Protein AF-A0A7R8WTA9-F1 (afdb_monomer_lite)

Radius of gyration: 23.51 Å; chains: 1; bounding box: 50×40×57 Å

Secondary structure (DSSP, 8-state):
-HHHHHHHSPPB-TTSTTSB-S----EEEEEE-TTS-EEEEEEEE-HHHHHHHHTT-EEE-SS-TTEEEEPPPBTTB--PPPEEEEE-TTS-EEEEE-SSEEGGGGEEEE-----SS---SS-PPTTPPPPPPTT--STT----HHHHHHHHTTS-GGGHHHHT--HHHHHHHHH--

pLDDT: mean 89.28, std 5.66, range [53.84, 96.06]

Foldseek 3Di:
DQLVVQLVAFDADPPDPVRTDTGPDKDWDFDADPVRDTDIWIKHFDPVVNVCVVLVQWAQDDPDNQWIAGDDDDPVHDDDFDWDWDQDPVRDTDIDTVGTPGCVVGMDTDDDDADPDHDDQQDQDPPADAQQAPPDPDPPRDDDVVSVVVRCVVDDPVCVVNSVSHPRVVVSVVPVD

Organism: NCBI:txid163714

InterPro domains:
  IPR007717 Nuclear pore localisation protein NPL4, C-terminal [PF05021] (1-177)
  IPR007717 Nuclear pore localisation protein NPL4, C-terminal [cd08061] (1-173)
  IPR016563 Nuclear protein localization protein 4 [PTHR12710] (1-176)

Sequence (177 aa):
MAAHFQNKYPNPCSLSSSGTFGSKIVTVCCTGDKNNQIHMEGYQVSNQCMSMVRDDILIPTKDLPELAYIRESSEKKYVPDVFYKVKDEYGNEVTKIARPLPVEYLLVDVPCSHPRDAEYTFTPPEGIRGFPVENRLLDGHLQDFHALGRYLAQFTPTDALKAFSDFHFLLYIAQMD

Structure (mmCIF, N/CA/C/O backbone):
data_AF-A0A7R8WTA9-F1
#
_entry.id   AF-A0A7R8WTA9-F1
#
loop_
_atom_site.group_PDB
_atom_site.id
_atom_site.type_symbol
_atom_site.label_atom_id
_atom_site.label_alt_id
_atom_site.label_comp_id
_atom_site.label_asym_id
_atom_site.label_entity_id
_atom_site.label_seq_id
_atom_site.pdbx_PDB_ins_code
_atom_site.Cartn_x
_atom_site.Cartn_y
_atom_site.Cartn_z
_atom_site.occupancy
_atom_site.B_iso_or_equiv
_atom_site.auth_seq_id
_atom_site.auth_comp_id
_atom_site.auth_asym_id
_atom_site.auth_atom_id
_atom_site.pdbx_PDB_model_num
ATOM 1 N N . MET A 1 1 ? -6.891 -6.450 5.564 1.00 87.81 1 MET A N 1
ATOM 2 C CA . MET A 1 1 ? -5.762 -6.680 4.630 1.00 87.81 1 MET A CA 1
ATOM 3 C C . MET A 1 1 ? -4.597 -5.726 4.891 1.00 87.81 1 MET A C 1
ATOM 5 O O . MET A 1 1 ? -3.532 -6.213 5.241 1.00 87.81 1 MET A O 1
ATOM 9 N N . ALA A 1 2 ? -4.782 -4.403 4.797 1.00 92.94 2 ALA A N 1
ATOM 10 C CA . ALA A 1 2 ? -3.708 -3.417 5.007 1.00 92.94 2 ALA A CA 1
ATOM 11 C C . ALA A 1 2 ? -2.935 -3.611 6.331 1.00 92.94 2 ALA A C 1
ATOM 13 O O . ALA A 1 2 ? -1.712 -3.729 6.327 1.00 92.94 2 ALA A O 1
ATOM 14 N N . ALA A 1 3 ? -3.652 -3.785 7.446 1.00 93.69 3 ALA A N 1
ATOM 15 C CA . ALA A 1 3 ? -3.056 -4.071 8.756 1.00 93.69 3 ALA A CA 1
ATOM 16 C C . ALA A 1 3 ? -2.173 -5.332 8.786 1.00 93.69 3 ALA A C 1
ATOM 18 O O . ALA A 1 3 ? -1.145 -5.356 9.456 1.00 93.69 3 ALA A O 1
ATOM 19 N N . HIS A 1 4 ? -2.539 -6.377 8.036 1.00 94.50 4 HIS A N 1
ATOM 20 C CA . HIS A 1 4 ? -1.750 -7.607 7.956 1.00 94.50 4 HIS A CA 1
ATOM 21 C C . HIS A 1 4 ? -0.406 -7.361 7.256 1.00 94.50 4 HIS A C 1
ATOM 23 O O . HIS A 1 4 ? 0.630 -7.812 7.737 1.00 94.50 4 HIS A O 1
ATOM 29 N N . PHE A 1 5 ? -0.400 -6.602 6.155 1.00 95.31 5 PHE A N 1
ATOM 30 C CA . PHE A 1 5 ? 0.846 -6.230 5.481 1.00 95.31 5 PHE A CA 1
ATOM 31 C C . PHE A 1 5 ? 1.719 -5.325 6.349 1.00 95.31 5 PHE A C 1
ATOM 33 O O . PHE A 1 5 ? 2.920 -5.559 6.443 1.00 95.31 5 PHE A O 1
ATOM 40 N N . GLN A 1 6 ? 1.130 -4.358 7.051 1.00 95.69 6 GLN A N 1
ATOM 41 C CA . GLN A 1 6 ? 1.884 -3.521 7.983 1.00 95.69 6 GLN A CA 1
ATOM 42 C C . GLN A 1 6 ? 2.507 -4.334 9.130 1.00 95.69 6 GLN A C 1
ATOM 44 O O . GLN A 1 6 ? 3.663 -4.108 9.475 1.00 95.69 6 GLN A O 1
ATOM 49 N N . ASN A 1 7 ? 1.794 -5.327 9.674 1.00 94.44 7 ASN A N 1
ATOM 50 C CA . ASN A 1 7 ? 2.337 -6.232 10.694 1.00 94.44 7 ASN A CA 1
ATOM 51 C C . ASN A 1 7 ? 3.466 -7.128 10.167 1.00 94.44 7 ASN A C 1
ATOM 53 O O . ASN A 1 7 ? 4.378 -7.464 10.919 1.00 94.44 7 ASN A O 1
ATOM 57 N N . LYS A 1 8 ? 3.421 -7.515 8.886 1.00 95.56 8 LYS A N 1
ATOM 58 C CA . LYS A 1 8 ? 4.476 -8.316 8.247 1.00 95.56 8 LYS A CA 1
ATOM 59 C C . LYS A 1 8 ? 5.772 -7.522 8.044 1.00 95.56 8 LYS A C 1
ATOM 61 O O . LYS A 1 8 ? 6.847 -8.114 8.054 1.00 95.56 8 LYS A O 1
ATOM 66 N N . TYR A 1 9 ? 5.672 -6.203 7.882 1.00 95.31 9 TYR A N 1
ATOM 67 C CA . TYR A 1 9 ? 6.807 -5.308 7.646 1.00 95.31 9 TYR A CA 1
ATOM 68 C C . TYR A 1 9 ? 6.883 -4.217 8.730 1.00 95.31 9 TYR A C 1
ATOM 70 O O . TYR A 1 9 ? 6.557 -3.053 8.460 1.00 95.31 9 TYR A O 1
ATOM 78 N N . PRO A 1 10 ? 7.290 -4.568 9.965 1.00 94.69 10 PRO A N 1
ATOM 79 C CA . PRO A 1 10 ? 7.426 -3.604 11.049 1.00 94.69 10 P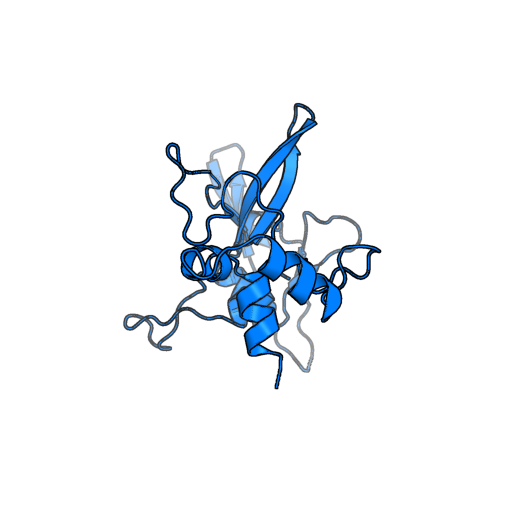RO A CA 1
ATOM 80 C C . PRO A 1 10 ? 8.602 -2.652 10.799 1.00 94.69 10 PRO A C 1
ATOM 82 O O . PRO A 1 10 ? 9.646 -3.045 10.278 1.00 94.69 10 PRO A O 1
ATOM 85 N N . ASN A 1 11 ? 8.450 -1.388 11.192 1.00 95.44 11 ASN A N 1
ATOM 86 C CA . ASN A 1 11 ? 9.511 -0.395 11.043 1.00 95.44 11 ASN A CA 1
ATOM 87 C C . ASN A 1 11 ? 10.481 -0.439 12.245 1.00 95.44 11 ASN A C 1
ATOM 89 O O . ASN A 1 11 ? 10.023 -0.317 13.386 1.00 95.44 11 ASN A O 1
ATOM 93 N N . PRO A 1 12 ? 11.805 -0.567 12.028 1.00 95.56 12 PRO A N 1
ATOM 94 C CA . PRO A 1 12 ? 12.789 -0.515 13.105 1.00 95.56 12 PRO A CA 1
ATOM 95 C C . PRO A 1 12 ? 12.827 0.881 13.739 1.00 95.56 12 PRO A C 1
ATOM 97 O O . PRO A 1 12 ? 12.826 1.900 13.047 1.00 95.56 12 PRO A O 1
ATOM 100 N N . CYS A 1 13 ? 12.846 0.932 15.070 1.00 94.38 13 CYS A N 1
ATOM 101 C CA . CYS A 1 13 ? 12.861 2.177 15.829 1.00 94.38 13 CYS A CA 1
ATOM 102 C C . CYS A 1 13 ? 13.638 1.989 17.135 1.00 94.38 13 CYS A C 1
ATOM 104 O O . CYS A 1 13 ? 13.203 1.247 18.014 1.00 94.38 13 CYS A O 1
ATOM 106 N N . SER A 1 14 ? 14.762 2.696 17.279 1.00 94.69 14 SER A N 1
ATOM 107 C CA . SER A 1 14 ? 15.620 2.642 18.473 1.00 94.69 14 SER A CA 1
ATOM 108 C C . SER A 1 14 ? 14.961 3.216 19.729 1.00 94.69 14 SER A C 1
ATOM 110 O O . SER A 1 14 ? 15.342 2.856 20.836 1.00 94.69 14 SER A O 1
ATOM 112 N N . LEU A 1 15 ? 13.971 4.096 19.563 1.00 94.69 15 LEU A N 1
ATOM 113 C CA . LEU A 1 15 ? 13.222 4.705 20.665 1.00 94.69 15 LEU A CA 1
ATOM 114 C C . LEU A 1 15 ? 12.090 3.807 21.186 1.00 94.69 15 LEU A C 1
ATOM 116 O O . LEU A 1 15 ? 11.480 4.118 22.206 1.00 94.69 15 LEU A O 1
ATOM 120 N N . SER A 1 16 ? 11.783 2.712 20.485 1.00 93.25 16 SER A N 1
ATOM 121 C CA . SER A 1 16 ? 10.765 1.756 20.910 1.00 93.25 16 SER A CA 1
ATOM 122 C C . SER A 1 16 ? 11.365 0.717 21.847 1.00 93.25 16 SER A C 1
ATOM 124 O O . SER A 1 16 ? 12.421 0.153 21.562 1.00 93.25 16 SER A O 1
ATOM 126 N N . SER A 1 17 ? 10.655 0.385 22.924 1.00 92.94 17 SER A N 1
ATOM 127 C CA . SER A 1 17 ? 11.056 -0.682 23.850 1.00 92.94 17 SER A CA 1
ATOM 128 C C . SER A 1 17 ? 11.108 -2.061 23.186 1.00 92.94 17 SER A C 1
ATOM 130 O O . SER A 1 17 ? 11.894 -2.910 23.594 1.00 92.94 17 SER A O 1
ATOM 132 N N . SER A 1 18 ? 10.304 -2.284 22.143 1.00 89.44 18 SER A N 1
ATOM 133 C CA . SER A 1 18 ? 10.295 -3.515 21.344 1.00 89.44 18 SER A CA 1
ATOM 134 C C . SER A 1 18 ? 11.274 -3.486 20.161 1.00 89.44 18 SER A C 1
ATOM 136 O O . SER A 1 18 ? 11.282 -4.417 19.357 1.00 89.44 18 SER A O 1
ATOM 138 N N . GLY A 1 19 ? 12.045 -2.406 19.984 1.00 92.81 19 GLY A N 1
ATOM 139 C CA . GLY A 1 19 ? 12.939 -2.200 18.836 1.00 92.81 19 GLY A CA 1
ATOM 140 C C . GLY A 1 19 ? 12.231 -1.927 17.500 1.00 92.81 19 GLY A C 1
ATOM 141 O O . GLY A 1 19 ? 12.882 -1.631 16.498 1.00 92.81 19 GLY A O 1
ATOM 142 N N . THR A 1 20 ? 10.898 -1.990 17.467 1.00 94.31 20 THR A N 1
ATOM 143 C CA . THR A 1 20 ? 10.074 -1.716 16.282 1.00 94.31 20 THR A CA 1
ATOM 144 C C . THR A 1 20 ? 8.870 -0.856 16.649 1.00 94.31 20 THR A C 1
ATOM 146 O O . THR A 1 20 ? 8.358 -0.930 17.766 1.00 94.31 20 THR A O 1
ATOM 149 N N . PHE A 1 21 ? 8.414 -0.006 15.732 1.00 94.12 21 PHE A N 1
ATOM 150 C CA . PHE 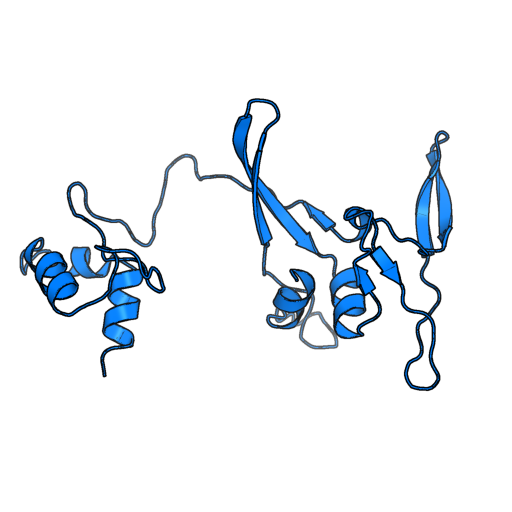A 1 21 ? 7.232 0.827 15.943 1.00 94.12 21 PHE A CA 1
ATOM 151 C C . PHE A 1 21 ? 6.506 1.109 14.629 1.00 94.12 21 PHE A C 1
ATOM 153 O O . PHE A 1 21 ? 7.076 1.724 13.725 1.00 94.12 21 PHE A O 1
ATOM 160 N N . GLY A 1 22 ? 5.241 0.686 14.557 1.00 93.06 22 GLY A N 1
ATOM 161 C CA . GLY A 1 22 ? 4.380 0.851 13.386 1.00 93.06 22 GLY A CA 1
ATOM 162 C C . GLY A 1 22 ? 4.942 0.199 12.120 1.00 93.06 22 GLY A C 1
ATOM 163 O O . GLY A 1 22 ? 5.749 -0.733 12.175 1.00 93.06 22 GLY A O 1
ATOM 164 N N . SER A 1 23 ? 4.522 0.712 10.966 1.00 95.00 23 SER A N 1
ATOM 165 C CA . SER A 1 23 ? 5.008 0.294 9.651 1.00 95.00 23 SER A CA 1
ATOM 166 C C . SER A 1 23 ? 5.062 1.480 8.690 1.00 95.00 23 SER A C 1
ATOM 168 O O . SER A 1 23 ? 4.301 2.435 8.821 1.00 95.00 23 SER A O 1
ATOM 170 N N . LYS A 1 24 ? 5.961 1.406 7.704 1.00 94.94 24 LYS A N 1
ATOM 171 C CA . LYS A 1 24 ? 6.051 2.369 6.592 1.00 94.94 24 LYS A CA 1
ATOM 172 C C . LYS A 1 24 ? 5.289 1.913 5.348 1.00 94.94 24 LYS A C 1
ATOM 174 O O . LYS A 1 24 ? 5.284 2.620 4.347 1.00 94.94 24 LYS A O 1
ATOM 179 N N . ILE A 1 25 ? 4.652 0.743 5.393 1.00 95.69 25 ILE A N 1
ATOM 180 C CA . ILE A 1 25 ? 3.819 0.270 4.290 1.00 95.69 25 ILE A CA 1
ATOM 181 C C . ILE A 1 25 ? 2.589 1.170 4.167 1.00 95.69 25 ILE A C 1
ATOM 183 O O . ILE A 1 25 ? 1.873 1.414 5.143 1.00 95.69 25 ILE A O 1
ATOM 187 N N . VAL A 1 26 ? 2.355 1.642 2.948 1.00 95.31 26 VAL A N 1
ATOM 188 C CA . VAL A 1 26 ? 1.190 2.432 2.548 1.00 95.31 26 VAL A CA 1
ATOM 189 C C . VAL A 1 26 ? 0.261 1.578 1.691 1.00 95.31 26 VAL A C 1
ATOM 191 O O . VAL A 1 26 ? 0.691 0.613 1.060 1.00 95.31 26 VAL A O 1
ATOM 194 N N . THR A 1 27 ? -1.023 1.909 1.689 1.00 95.56 27 THR A N 1
ATOM 195 C CA . THR A 1 27 ? -2.027 1.319 0.798 1.00 95.56 27 THR A CA 1
ATOM 196 C C . THR A 1 27 ? -2.585 2.431 -0.072 1.00 95.56 27 THR A C 1
ATOM 198 O O . THR A 1 27 ? -2.983 3.459 0.457 1.00 95.56 27 THR A O 1
ATOM 201 N N . VAL A 1 28 ? -2.604 2.242 -1.390 1.00 94.62 28 VAL A N 1
ATOM 202 C CA . VAL A 1 28 ? -3.177 3.217 -2.326 1.00 94.62 28 VAL A CA 1
ATOM 203 C C . VAL A 1 28 ? -4.375 2.581 -3.015 1.00 94.62 28 VAL A C 1
ATOM 205 O O . VAL A 1 28 ? -4.274 1.469 -3.536 1.00 94.62 28 VAL A O 1
ATOM 208 N N . CYS A 1 29 ? -5.499 3.286 -3.006 1.00 93.19 29 CYS A N 1
ATOM 209 C CA . CYS A 1 29 ? -6.720 2.908 -3.698 1.00 93.19 29 CYS A CA 1
ATOM 210 C C . CYS A 1 29 ? -6.875 3.793 -4.938 1.00 93.19 29 CYS A C 1
ATOM 212 O O . CYS A 1 29 ? -6.963 5.012 -4.823 1.00 93.19 29 CYS A O 1
ATOM 214 N N . CYS A 1 30 ? -6.914 3.181 -6.122 1.00 93.12 30 CYS A N 1
ATOM 215 C CA . CYS A 1 30 ? -7.223 3.881 -7.368 1.00 93.12 30 CYS A CA 1
ATOM 216 C C . CYS A 1 30 ? -8.728 3.767 -7.637 1.00 93.12 30 CYS A C 1
ATOM 218 O O . CYS A 1 30 ? -9.217 2.671 -7.920 1.00 93.12 30 CYS A O 1
ATOM 220 N N . THR A 1 31 ? -9.458 4.874 -7.519 1.00 93.50 31 THR A N 1
ATOM 221 C CA . THR A 1 31 ? -10.926 4.930 -7.619 1.00 93.50 31 THR A CA 1
ATOM 222 C C . THR A 1 31 ? -11.364 6.087 -8.530 1.00 93.50 31 THR A C 1
ATOM 224 O O . THR A 1 31 ? -10.524 6.780 -9.102 1.00 93.50 31 THR A O 1
ATOM 227 N N . GLY A 1 32 ? -12.670 6.262 -8.747 1.00 92.44 32 GLY A N 1
ATOM 228 C CA . GLY A 1 32 ? -13.210 7.413 -9.475 1.00 92.44 32 GLY A CA 1
ATOM 229 C C . GLY A 1 32 ? -13.529 8.569 -8.528 1.00 92.44 32 GLY A C 1
ATOM 230 O O . GLY A 1 32 ? -14.175 8.349 -7.504 1.00 92.44 32 GLY A O 1
ATOM 231 N N . ASP A 1 33 ? -13.127 9.794 -8.873 1.00 92.06 33 ASP A N 1
ATOM 232 C CA . ASP A 1 33 ? -13.569 10.988 -8.146 1.00 92.06 33 ASP A CA 1
ATOM 233 C C . ASP A 1 33 ? -15.045 11.332 -8.437 1.00 92.06 33 ASP A C 1
ATOM 235 O O . ASP A 1 33 ? -15.728 10.706 -9.253 1.00 92.06 33 ASP A O 1
ATOM 239 N N . LYS A 1 34 ? -15.540 12.403 -7.804 1.00 92.56 34 LYS A N 1
ATOM 240 C CA . LYS A 1 34 ? -16.893 12.945 -8.039 1.00 92.56 34 LYS A CA 1
ATOM 241 C C . LYS A 1 34 ? -17.142 13.370 -9.496 1.00 92.56 34 LYS A C 1
ATOM 243 O O . LYS A 1 34 ? -18.296 13.516 -9.888 1.00 92.56 34 LYS A O 1
ATOM 248 N N . ASN A 1 35 ? -16.085 13.579 -10.279 1.00 93.88 35 ASN A N 1
ATOM 249 C CA . ASN A 1 35 ? -16.123 13.960 -11.688 1.00 93.88 35 ASN A CA 1
ATOM 250 C C . ASN A 1 35 ? -15.872 12.765 -12.630 1.00 93.88 35 ASN A C 1
ATOM 252 O O . ASN A 1 35 ? -15.695 12.974 -13.831 1.00 93.88 35 ASN A O 1
ATOM 256 N N . ASN A 1 36 ? -15.861 11.529 -12.114 1.00 91.75 36 ASN A N 1
ATOM 257 C CA . ASN A 1 36 ? -15.525 10.300 -12.841 1.00 91.75 36 ASN A CA 1
ATOM 258 C C . ASN A 1 36 ? -14.107 10.284 -13.453 1.00 91.75 36 ASN A C 1
ATOM 260 O O . ASN A 1 36 ? -13.861 9.601 -14.448 1.00 91.75 36 ASN A O 1
ATOM 264 N N . GLN A 1 37 ? -13.168 11.030 -12.876 1.00 93.25 37 GLN A N 1
ATOM 265 C CA . GLN A 1 37 ? -11.744 10.980 -13.202 1.00 93.25 37 GLN A CA 1
ATOM 266 C C . GLN A 1 37 ? -11.036 9.941 -12.331 1.00 93.25 37 GLN A C 1
ATOM 268 O O . GLN A 1 37 ? -11.457 9.665 -11.210 1.00 93.25 37 GLN A O 1
ATOM 273 N N . ILE A 1 38 ? -9.939 9.373 -12.836 1.00 92.44 38 ILE A N 1
ATOM 274 C CA . ILE A 1 38 ? -9.106 8.453 -12.054 1.00 92.44 38 ILE A CA 1
ATOM 275 C C . ILE A 1 38 ? -8.455 9.241 -10.915 1.00 92.44 38 ILE A C 1
ATOM 277 O O . ILE A 1 38 ? -7.701 10.184 -11.153 1.00 92.44 38 ILE A O 1
ATOM 281 N N . HIS A 1 39 ? -8.728 8.823 -9.686 1.00 92.81 39 HIS A N 1
ATOM 282 C CA . HIS A 1 39 ? -8.217 9.411 -8.461 1.00 92.81 39 HIS A CA 1
ATOM 283 C C . HIS A 1 39 ? -7.460 8.373 -7.636 1.00 92.81 39 HIS A C 1
ATOM 285 O O . HIS A 1 39 ? -7.785 7.186 -7.648 1.00 92.81 39 HIS A O 1
ATOM 291 N N . MET A 1 40 ? -6.420 8.824 -6.941 1.00 92.88 40 MET A N 1
ATOM 292 C CA . MET A 1 40 ? -5.587 7.984 -6.088 1.00 92.88 40 MET A CA 1
ATOM 293 C C . MET A 1 40 ? -5.691 8.480 -4.654 1.00 92.88 40 MET A C 1
ATOM 295 O O . MET A 1 40 ? -5.336 9.621 -4.363 1.00 92.88 40 MET A O 1
ATOM 299 N N . GLU A 1 41 ? -6.134 7.601 -3.767 1.00 93.00 41 GLU A N 1
ATOM 300 C CA . GLU A 1 41 ? -6.277 7.880 -2.342 1.00 93.00 41 GLU A CA 1
ATOM 301 C C . GLU A 1 41 ? -5.277 7.025 -1.566 1.00 93.00 41 GLU A C 1
ATOM 303 O O . GLU A 1 41 ? -5.230 5.800 -1.715 1.00 93.00 41 GLU A O 1
ATOM 308 N N . GLY A 1 42 ? -4.428 7.676 -0.772 1.00 94.50 42 GLY A N 1
ATOM 309 C CA . GLY A 1 42 ? -3.419 7.020 0.049 1.00 94.50 42 GLY A CA 1
ATOM 310 C C . GLY A 1 42 ? -3.903 6.837 1.482 1.00 94.50 42 GLY A C 1
ATOM 311 O O . GLY A 1 42 ? -4.386 7.776 2.107 1.00 94.50 42 GLY A O 1
ATOM 312 N N . TYR A 1 43 ? -3.705 5.640 2.025 1.00 95.56 43 TYR A N 1
ATOM 313 C CA . TYR A 1 43 ? -4.096 5.282 3.382 1.00 95.56 43 TYR A CA 1
ATOM 314 C C . TYR A 1 43 ? -2.994 4.521 4.117 1.00 95.56 43 TYR A C 1
ATOM 316 O O . TYR A 1 43 ? -2.251 3.707 3.553 1.00 95.56 43 TYR A O 1
ATOM 324 N N . GLN A 1 44 ? -2.954 4.720 5.428 1.00 96.06 44 GLN A N 1
ATOM 325 C CA . GLN A 1 44 ? -2.317 3.826 6.386 1.00 96.06 44 GLN A CA 1
ATOM 326 C C . GLN A 1 44 ? -3.323 3.423 7.455 1.00 96.06 44 GLN A C 1
ATOM 328 O O . GLN A 1 44 ? -4.258 4.158 7.751 1.00 96.06 44 GLN A O 1
ATOM 333 N N . VAL A 1 45 ? -3.142 2.242 8.046 1.00 95.38 45 VAL A N 1
ATOM 334 C CA . VAL A 1 45 ? -3.925 1.880 9.229 1.00 95.38 45 VAL A CA 1
ATOM 335 C C . VAL A 1 45 ? -3.206 2.341 10.492 1.00 95.38 45 VAL A C 1
ATOM 337 O O . VAL A 1 45 ? -1.979 2.432 10.534 1.00 95.38 45 VAL A O 1
ATOM 340 N N . SER A 1 46 ? -3.970 2.622 11.540 1.00 95.00 46 SER A N 1
ATOM 341 C CA . SER A 1 46 ? -3.418 2.992 12.836 1.00 95.00 46 SER A CA 1
ATOM 342 C C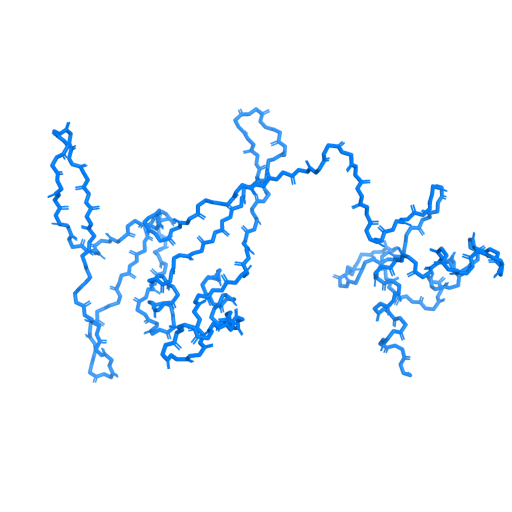 . SER A 1 46 ? -2.693 1.814 13.501 1.00 95.00 46 SER A C 1
ATOM 344 O O . SER A 1 46 ? -3.047 0.645 13.322 1.00 95.00 46 SER A O 1
ATOM 346 N N . ASN A 1 47 ? -1.724 2.113 14.371 1.00 93.56 47 ASN A N 1
ATOM 347 C CA . ASN A 1 47 ? -1.038 1.091 15.178 1.00 93.56 47 ASN A CA 1
ATOM 348 C C . ASN A 1 47 ? -2.011 0.301 16.081 1.00 93.56 47 ASN A C 1
ATOM 350 O O . ASN A 1 47 ? -1.756 -0.852 16.444 1.00 93.56 47 ASN A O 1
ATOM 354 N N . GLN A 1 48 ? -3.145 0.912 16.439 1.00 92.56 48 GLN A N 1
ATOM 355 C CA . GLN A 1 48 ? -4.224 0.249 17.169 1.00 92.56 48 GLN A CA 1
ATOM 356 C C . GLN A 1 48 ? -4.891 -0.819 16.293 1.00 92.56 48 GLN A C 1
ATOM 358 O O . GLN A 1 48 ? -5.014 -1.965 16.720 1.00 92.56 48 GLN A O 1
ATOM 363 N N . CYS A 1 49 ? -5.222 -0.482 15.042 1.00 93.06 49 CYS A N 1
ATOM 364 C CA . CYS A 1 49 ? -5.748 -1.428 14.058 1.00 93.06 49 CYS A CA 1
ATOM 365 C C . CYS A 1 49 ? -4.768 -2.578 13.789 1.00 93.06 49 CYS A C 1
ATOM 367 O O . CYS A 1 49 ? -5.162 -3.745 13.775 1.00 93.06 49 CYS A O 1
ATOM 369 N N . MET A 1 50 ? -3.475 -2.267 13.653 1.00 94.06 50 MET A N 1
ATOM 370 C CA . MET A 1 50 ? -2.416 -3.273 13.522 1.00 94.06 50 MET A CA 1
ATOM 371 C C . MET A 1 50 ? -2.457 -4.288 14.670 1.00 94.06 50 MET A C 1
ATOM 373 O O . MET A 1 50 ? -2.456 -5.495 14.425 1.00 94.06 50 MET A O 1
ATOM 377 N N . SER A 1 51 ? -2.561 -3.808 15.912 1.00 92.25 51 SER A N 1
ATOM 378 C CA . SER A 1 51 ? -2.622 -4.659 17.105 1.00 92.25 51 SER A CA 1
ATOM 379 C C . SER A 1 51 ? -3.905 -5.494 17.146 1.00 92.25 51 SER A C 1
ATOM 381 O O . SER A 1 51 ? -3.842 -6.698 17.370 1.00 92.25 51 SER A O 1
ATOM 383 N N . MET A 1 52 ? -5.059 -4.896 16.833 1.00 91.94 52 MET A N 1
ATOM 384 C CA . MET A 1 52 ? -6.344 -5.605 16.780 1.00 91.94 52 MET A CA 1
ATOM 385 C C . MET A 1 52 ? -6.370 -6.719 15.730 1.00 91.94 52 MET A C 1
ATOM 387 O O . MET A 1 52 ? -6.983 -7.760 15.954 1.00 91.94 52 MET A O 1
ATOM 391 N N . VAL A 1 53 ? -5.722 -6.516 14.580 1.00 92.75 53 VAL A N 1
ATOM 392 C CA . VAL A 1 53 ? -5.636 -7.532 13.523 1.00 92.75 53 VAL A CA 1
ATOM 393 C C . VAL A 1 53 ? -4.592 -8.596 13.856 1.00 92.75 53 VAL A C 1
ATOM 395 O O . VAL A 1 53 ? -4.842 -9.771 13.605 1.00 92.75 53 VAL A O 1
ATOM 398 N N . ARG A 1 54 ? -3.454 -8.220 14.458 1.00 91.94 54 ARG A N 1
ATOM 399 C CA . ARG A 1 54 ? -2.446 -9.176 14.957 1.00 91.94 54 ARG A CA 1
ATOM 400 C C . ARG A 1 54 ? -3.064 -10.128 15.972 1.00 91.94 54 ARG A C 1
ATOM 402 O O . ARG A 1 54 ? -2.879 -11.336 15.884 1.00 91.94 54 ARG A O 1
ATOM 409 N N . ASP A 1 55 ? -3.828 -9.560 16.896 1.00 92.25 55 ASP A N 1
ATOM 410 C CA . ASP A 1 55 ? -4.478 -10.302 17.961 1.00 92.25 55 ASP A CA 1
ATOM 411 C C . ASP A 1 55 ? -5.840 -10.834 17.504 1.00 92.25 55 ASP A C 1
ATOM 413 O O . ASP A 1 55 ? -6.577 -11.342 18.331 1.00 92.25 55 ASP A O 1
ATOM 417 N N . ASP A 1 56 ? -6.183 -10.768 16.208 1.00 90.62 56 ASP A N 1
ATOM 418 C CA . ASP A 1 56 ? -7.370 -11.361 15.572 1.00 90.62 56 ASP A CA 1
ATOM 419 C C . ASP A 1 56 ? -8.686 -11.062 16.344 1.00 90.62 56 ASP A C 1
ATOM 421 O O . ASP A 1 56 ? -9.498 -11.935 16.662 1.00 90.62 56 ASP A O 1
ATOM 425 N N . ILE A 1 57 ? -8.832 -9.791 16.725 1.00 91.31 57 ILE A N 1
ATOM 426 C CA . ILE A 1 57 ? -9.975 -9.204 17.441 1.00 91.31 57 ILE A CA 1
ATOM 427 C C . ILE A 1 57 ? -10.985 -8.607 16.451 1.00 91.31 57 ILE A C 1
ATOM 429 O O . ILE A 1 57 ? -12.194 -8.680 16.669 1.00 91.31 57 ILE A O 1
ATOM 433 N N . LEU A 1 58 ? -10.484 -8.010 15.367 1.00 90.25 58 LEU A N 1
ATOM 434 C CA . LEU A 1 58 ? -11.274 -7.277 14.379 1.00 90.25 58 LEU A CA 1
ATOM 435 C C . LEU A 1 58 ? -11.771 -8.203 13.261 1.00 90.25 58 LEU A C 1
ATOM 437 O O . LEU A 1 58 ? -10.970 -8.877 12.612 1.00 90.25 58 LEU A O 1
ATOM 441 N N . ILE A 1 59 ? -13.077 -8.194 12.998 1.00 89.62 59 ILE A N 1
ATOM 442 C CA . ILE A 1 59 ? -13.730 -8.964 11.933 1.00 89.62 59 ILE A CA 1
ATOM 443 C C . ILE A 1 59 ? -14.480 -7.997 10.999 1.00 89.62 59 ILE A C 1
ATOM 445 O O . ILE A 1 59 ? -15.171 -7.100 11.486 1.00 89.62 59 ILE A O 1
ATOM 449 N N . PRO A 1 60 ? -14.388 -8.155 9.666 1.00 89.19 60 PRO A N 1
ATOM 450 C CA . PRO A 1 60 ? -15.212 -7.383 8.738 1.00 89.19 60 PRO A CA 1
ATOM 451 C C . PRO A 1 60 ? -16.691 -7.779 8.847 1.00 89.19 60 PRO A C 1
ATOM 453 O O . PRO A 1 60 ? -17.015 -8.963 8.961 1.00 89.19 60 PRO A O 1
ATOM 456 N N . THR A 1 61 ? -17.601 -6.807 8.784 1.00 88.31 61 THR A N 1
ATOM 457 C CA . THR A 1 61 ? -19.035 -7.111 8.681 1.00 88.31 61 THR A CA 1
ATOM 458 C C . THR A 1 61 ? -19.413 -7.450 7.236 1.00 88.31 61 THR A C 1
ATOM 460 O O . THR A 1 61 ? -18.717 -7.074 6.292 1.00 88.31 61 THR A O 1
ATOM 463 N N . LYS A 1 62 ? -20.496 -8.214 7.053 1.00 85.88 62 LYS A N 1
ATOM 464 C CA . LYS A 1 62 ? -20.960 -8.639 5.724 1.00 85.88 62 LYS A CA 1
ATOM 465 C C . LYS A 1 62 ? -21.748 -7.545 5.001 1.00 85.88 62 LYS A C 1
ATOM 467 O O . LYS A 1 62 ? -21.612 -7.406 3.790 1.00 85.88 62 LYS A O 1
ATOM 472 N N . ASP A 1 63 ? -22.569 -6.811 5.745 1.00 86.31 63 ASP A N 1
ATOM 473 C CA . ASP A 1 63 ? -23.600 -5.947 5.167 1.00 86.31 63 ASP A CA 1
ATOM 474 C C . ASP A 1 63 ? -23.148 -4.484 5.029 1.00 86.31 63 ASP A C 1
ATOM 476 O O . ASP A 1 63 ? -23.641 -3.780 4.152 1.00 86.31 63 ASP A O 1
ATOM 480 N N . LEU A 1 64 ? -22.203 -4.025 5.862 1.00 90.38 64 LEU A N 1
ATOM 481 C CA . LEU A 1 64 ? -21.778 -2.622 5.931 1.00 90.38 64 LEU A CA 1
ATOM 482 C C . LEU A 1 64 ? -20.242 -2.503 5.962 1.00 90.38 64 LEU A C 1
ATOM 484 O O . LEU A 1 64 ? -19.646 -2.570 7.036 1.00 90.38 64 LEU A O 1
ATOM 488 N N . PRO A 1 65 ? -19.562 -2.282 4.821 1.00 87.81 65 PRO A N 1
ATOM 489 C CA . PRO A 1 65 ? -18.094 -2.248 4.769 1.00 87.81 65 PRO A CA 1
ATOM 490 C C . PRO A 1 65 ? -17.466 -1.118 5.606 1.00 87.81 65 PRO A C 1
ATOM 492 O O . PRO A 1 65 ? -16.293 -1.198 5.965 1.00 87.81 65 PRO A O 1
ATOM 495 N N . GLU A 1 66 ? -18.244 -0.089 5.944 1.00 90.62 66 GLU A N 1
ATOM 496 C CA . GLU A 1 66 ? -17.867 1.021 6.832 1.00 90.62 66 GLU A CA 1
ATOM 497 C C . GLU A 1 66 ? -17.792 0.638 8.322 1.00 90.62 66 GLU A C 1
ATOM 499 O O . GLU A 1 66 ? -17.237 1.382 9.135 1.00 90.62 66 GLU A O 1
ATOM 504 N N . LEU A 1 67 ? -18.313 -0.535 8.691 1.00 91.31 67 LEU A N 1
ATOM 505 C CA . LEU A 1 67 ? -18.330 -1.030 10.060 1.00 91.31 67 LEU A CA 1
ATOM 506 C C . LEU A 1 67 ? -17.515 -2.316 10.192 1.00 91.31 67 LEU A C 1
ATOM 508 O O . LEU A 1 67 ? -17.630 -3.262 9.408 1.00 91.31 67 LEU A O 1
ATOM 512 N N . ALA A 1 68 ? -16.744 -2.381 11.269 1.00 90.81 68 ALA A N 1
ATOM 513 C CA . ALA A 1 68 ? -16.071 -3.578 11.727 1.00 90.81 68 ALA A 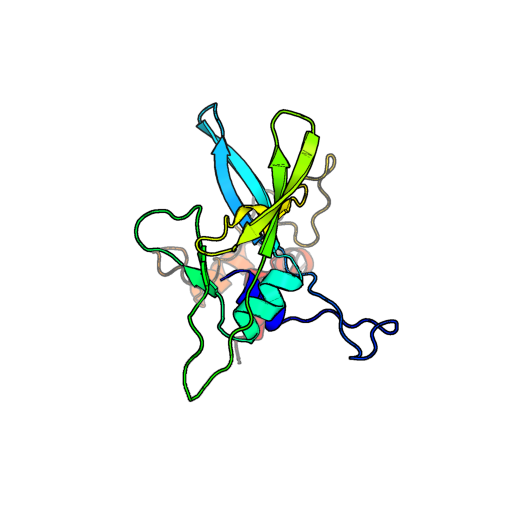CA 1
ATOM 514 C C . ALA A 1 68 ? -16.711 -4.102 13.015 1.00 90.81 68 ALA A C 1
ATOM 516 O O . ALA A 1 68 ? -17.185 -3.354 13.874 1.00 90.81 68 ALA A O 1
ATOM 517 N N . TYR A 1 69 ? -16.710 -5.422 13.153 1.00 90.50 69 TYR A N 1
ATOM 518 C CA . TYR A 1 69 ? -17.195 -6.117 14.331 1.00 90.50 69 TYR A CA 1
ATOM 519 C C . TYR A 1 69 ? -16.022 -6.552 15.203 1.00 90.50 69 TYR A C 1
ATOM 521 O O . TYR A 1 69 ? -15.004 -7.045 14.714 1.00 90.50 69 TYR A O 1
ATOM 529 N N . ILE A 1 70 ? -16.176 -6.381 16.511 1.00 90.38 70 ILE A N 1
ATOM 530 C CA . ILE A 1 70 ? -15.198 -6.821 17.500 1.00 90.38 70 ILE A CA 1
ATOM 531 C C . ILE A 1 70 ? -15.655 -8.165 18.034 1.00 90.38 70 ILE A C 1
ATOM 533 O O . ILE A 1 70 ? -16.777 -8.290 18.523 1.00 90.38 70 ILE A O 1
ATOM 537 N N . ARG A 1 71 ? -14.783 -9.167 17.922 1.00 89.19 71 ARG A N 1
ATOM 538 C CA . ARG A 1 71 ? -15.070 -10.526 18.375 1.00 89.19 71 ARG A CA 1
ATOM 539 C C . ARG A 1 71 ? -15.385 -10.549 19.871 1.00 89.19 71 ARG A C 1
ATOM 541 O O . ARG A 1 71 ? -14.762 -9.845 20.655 1.00 89.19 71 ARG A O 1
ATOM 548 N N . GLU A 1 72 ? -16.312 -11.407 20.273 1.00 86.75 72 GLU A N 1
ATOM 549 C CA . GLU A 1 72 ? -16.585 -11.636 21.689 1.00 86.75 72 GLU A CA 1
ATOM 550 C C . GLU A 1 72 ? -15.490 -12.484 22.348 1.00 86.75 72 GLU A C 1
ATOM 552 O O . GLU A 1 72 ? -14.812 -13.291 21.702 1.00 86.75 72 GLU A O 1
ATOM 557 N N . SER A 1 73 ? -15.319 -12.299 23.657 1.00 87.56 73 SER A N 1
ATOM 558 C CA . SER A 1 73 ? -14.430 -13.147 24.446 1.00 87.56 73 SER A CA 1
ATOM 559 C C . SER A 1 73 ? -14.895 -14.602 24.382 1.00 87.56 73 SER A C 1
ATOM 561 O O . SER A 1 73 ? -16.070 -14.904 24.574 1.00 87.56 73 SER A O 1
ATOM 563 N N . SER A 1 74 ? -13.953 -15.508 24.139 1.00 87.19 74 SER A N 1
ATOM 564 C CA . SER A 1 74 ? -14.178 -16.957 24.145 1.00 87.19 74 SER A CA 1
ATOM 565 C C . SER A 1 74 ? -13.257 -17.616 25.168 1.00 87.19 74 SER A C 1
ATOM 567 O O . SER A 1 74 ? -12.264 -17.021 25.581 1.00 87.19 74 SER A O 1
ATOM 569 N N . GLU A 1 75 ? -13.518 -18.872 25.532 1.00 86.88 75 GLU A N 1
ATOM 570 C CA . GLU A 1 75 ? -12.674 -19.624 26.479 1.00 86.88 75 GLU A CA 1
ATOM 571 C C . GLU A 1 75 ? -11.197 -19.691 26.053 1.00 86.88 75 GLU A C 1
ATOM 573 O O . GLU A 1 75 ? -10.300 -19.740 26.890 1.00 86.88 75 GLU A O 1
ATOM 578 N N . LYS A 1 76 ? -10.930 -19.665 24.741 1.00 88.75 76 LYS A N 1
ATOM 579 C CA . LYS A 1 76 ? -9.574 -19.742 24.176 1.00 88.75 76 LYS A CA 1
ATOM 580 C C . LYS A 1 76 ? -8.897 -18.384 24.034 1.00 88.75 76 LYS A C 1
ATOM 582 O O . LYS A 1 76 ? -7.692 -18.333 23.798 1.00 88.75 76 LYS A O 1
ATOM 587 N N . LYS A 1 77 ? -9.662 -17.292 24.075 1.00 86.00 77 LYS A N 1
ATOM 588 C CA . LYS A 1 77 ? -9.173 -15.975 23.677 1.00 86.00 77 LYS A CA 1
ATOM 589 C C . LYS A 1 77 ? -9.947 -14.864 24.361 1.00 86.00 77 LYS A C 1
ATOM 591 O O . LYS A 1 77 ? -11.128 -14.654 24.081 1.00 86.00 77 LYS A O 1
ATOM 596 N N . TYR A 1 78 ? -9.230 -14.130 25.202 1.00 88.69 78 TYR A N 1
ATOM 597 C CA . TYR A 1 78 ? -9.731 -12.928 25.843 1.00 88.69 78 TYR A CA 1
ATOM 598 C C . TYR A 1 78 ? -9.760 -11.768 24.845 1.00 88.69 78 TYR A C 1
ATOM 600 O O . TYR A 1 78 ? -8.747 -11.463 24.212 1.00 88.69 78 TYR A O 1
ATOM 608 N N . VAL A 1 79 ? -10.917 -11.123 24.722 1.00 88.38 79 VAL A N 1
ATOM 609 C CA . VAL A 1 79 ? -11.093 -9.896 23.945 1.00 88.38 79 VAL A CA 1
ATOM 610 C C . VAL A 1 79 ? -11.592 -8.801 24.889 1.00 88.38 79 VAL A C 1
ATOM 612 O O . VAL A 1 79 ? -12.683 -8.947 25.446 1.00 88.38 79 VAL A O 1
ATOM 615 N N . PRO A 1 80 ? -10.814 -7.724 25.100 1.00 87.12 80 PRO A N 1
ATOM 616 C CA . PRO A 1 80 ? -11.223 -6.642 25.982 1.00 87.12 80 PRO A CA 1
ATOM 617 C C . PRO A 1 80 ? -12.376 -5.833 25.383 1.00 87.12 80 PRO A C 1
ATOM 619 O O . PRO A 1 80 ? -12.562 -5.785 24.165 1.00 87.12 80 PRO A O 1
ATOM 622 N N . ASP A 1 81 ? -13.095 -5.123 26.250 1.00 88.50 81 ASP A N 1
ATOM 623 C CA . ASP A 1 81 ? -14.041 -4.108 25.811 1.00 88.50 81 ASP A CA 1
ATOM 624 C C . ASP A 1 81 ? -13.305 -2.943 25.156 1.00 88.50 81 ASP A C 1
ATOM 626 O O . ASP A 1 81 ? -12.451 -2.285 25.754 1.00 88.50 81 ASP A O 1
ATOM 630 N N . VAL A 1 82 ? -13.653 -2.695 23.899 1.00 89.06 82 VAL A N 1
ATOM 631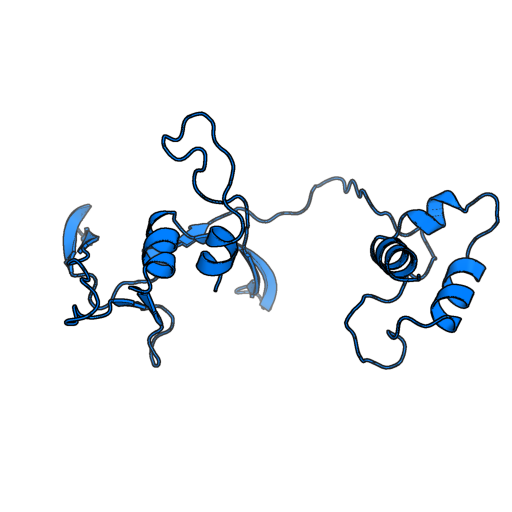 C CA . VAL A 1 82 ? -13.098 -1.603 23.111 1.00 89.06 82 VAL A CA 1
ATOM 632 C C . VAL A 1 82 ? -14.110 -0.469 23.083 1.00 89.06 82 VAL A C 1
ATOM 634 O O . VAL A 1 82 ? -15.300 -0.670 22.824 1.00 89.06 82 VAL A O 1
ATOM 637 N N . PHE A 1 83 ? -13.613 0.737 23.320 1.00 92.31 83 PHE A N 1
ATOM 638 C CA . PHE A 1 83 ? -14.383 1.969 23.260 1.00 92.31 83 PHE A CA 1
ATOM 639 C C . PHE A 1 83 ? -13.738 2.917 22.257 1.00 92.31 83 PHE A C 1
ATOM 641 O O . PHE A 1 83 ? -12.516 2.931 22.105 1.00 92.31 83 PHE A O 1
ATOM 648 N N . TYR A 1 84 ? -14.556 3.733 21.605 1.00 91.25 84 TYR A N 1
ATOM 649 C CA . TYR A 1 84 ? -14.094 4.832 20.764 1.00 91.25 84 TYR A CA 1
ATOM 650 C C . TYR A 1 84 ? -14.732 6.140 21.228 1.00 91.25 84 TYR A C 1
ATOM 652 O O . TYR A 1 84 ? -15.789 6.151 21.865 1.00 91.25 84 TYR A O 1
ATOM 660 N N . LYS A 1 85 ? -14.052 7.250 20.945 1.00 91.50 85 LYS A N 1
ATOM 661 C CA . LYS A 1 85 ? -14.525 8.591 21.278 1.00 91.50 85 LYS A CA 1
ATOM 662 C C . LYS A 1 85 ? -15.155 9.228 20.050 1.00 91.50 85 LYS A C 1
ATOM 664 O O . LYS A 1 85 ? -14.535 9.264 18.991 1.00 91.50 85 LYS A O 1
ATOM 669 N N . VAL A 1 86 ? -16.352 9.770 20.217 1.00 91.38 86 VAL A N 1
ATOM 670 C CA . VAL A 1 86 ? -17.050 10.554 19.197 1.00 91.38 86 VAL A CA 1
ATOM 671 C C . VAL A 1 86 ? -17.330 11.948 19.742 1.00 91.38 86 VAL A C 1
ATOM 673 O O . VAL A 1 86 ? -17.582 12.105 20.937 1.00 91.38 86 VAL A O 1
ATOM 676 N N . LYS A 1 87 ? -17.261 12.959 18.875 1.00 91.19 87 LYS A N 1
ATOM 677 C CA . LYS A 1 87 ? -17.717 14.309 19.208 1.00 91.19 87 LYS A CA 1
ATOM 678 C C . LYS A 1 87 ? -19.200 14.419 18.887 1.00 91.19 87 LYS A C 1
ATOM 680 O O . LYS A 1 87 ? -19.607 14.049 17.788 1.00 91.19 87 LYS A O 1
ATOM 685 N N . ASP A 1 88 ? -19.992 14.866 19.853 1.00 90.25 88 ASP A N 1
ATOM 686 C CA . ASP A 1 88 ? -21.408 15.155 19.632 1.00 90.25 88 ASP A CA 1
ATOM 687 C C . ASP A 1 88 ? -21.603 16.480 18.865 1.00 90.25 88 ASP A C 1
ATOM 689 O O . ASP A 1 88 ? -20.647 17.200 18.564 1.00 90.25 88 ASP A O 1
ATOM 693 N N . GLU A 1 89 ? -22.859 16.809 18.552 1.00 89.50 89 GLU A N 1
ATOM 694 C CA . GLU A 1 89 ? -23.242 18.055 17.866 1.00 89.50 89 GLU A CA 1
ATOM 695 C C . GLU A 1 89 ? -22.855 19.324 18.649 1.00 89.50 89 GLU A C 1
ATOM 697 O O . GLU A 1 89 ? -22.756 20.408 18.076 1.00 89.50 89 GLU A O 1
ATOM 702 N N . TYR A 1 90 ? -22.599 19.187 19.951 1.00 90.38 90 TYR A N 1
ATOM 703 C CA . TYR A 1 90 ? -22.214 20.263 20.859 1.00 90.38 90 TYR A CA 1
ATOM 704 C C . TYR A 1 90 ? -20.695 20.313 21.106 1.00 90.38 90 TYR A C 1
ATOM 706 O O . TYR A 1 90 ? -20.224 21.156 21.870 1.00 90.38 90 TYR A O 1
ATOM 714 N N . GLY A 1 91 ? -19.913 19.445 20.452 1.00 89.38 91 GLY A N 1
ATOM 715 C CA . GLY A 1 91 ? -18.457 19.378 20.569 1.00 89.38 91 GLY A CA 1
ATOM 716 C C . GLY A 1 91 ? -17.930 18.636 21.803 1.00 89.38 91 GLY A C 1
ATOM 717 O O . GLY A 1 91 ? -16.717 18.641 22.026 1.00 89.38 91 GLY A O 1
ATOM 718 N N . ASN A 1 92 ? -18.789 17.982 22.587 1.00 91.50 92 ASN A N 1
ATOM 719 C CA . ASN A 1 92 ? -18.381 17.178 23.738 1.00 91.50 92 ASN A CA 1
ATOM 720 C C . ASN A 1 92 ? -17.871 15.800 23.296 1.00 91.50 92 ASN A C 1
ATOM 722 O O . ASN A 1 92 ? -18.412 15.184 22.377 1.00 91.50 92 ASN A O 1
ATOM 726 N N . GLU A 1 93 ? -16.850 15.280 23.983 1.00 91.88 93 GLU A N 1
ATOM 727 C CA . GLU A 1 93 ? -16.359 13.916 23.760 1.00 91.88 93 GLU A CA 1
ATOM 728 C C . GLU A 1 93 ? -17.214 12.897 24.520 1.00 91.88 93 GLU A C 1
ATOM 730 O O . GLU A 1 93 ? -17.228 12.875 25.751 1.00 91.88 93 GLU A O 1
ATOM 735 N N . VAL A 1 94 ? -17.871 12.002 23.783 1.00 92.31 94 VAL A N 1
ATOM 736 C CA . VAL A 1 94 ? -18.639 10.884 24.338 1.00 92.31 94 VAL A CA 1
ATOM 737 C C . VAL A 1 94 ? -17.937 9.572 24.001 1.00 92.31 94 VAL A C 1
ATOM 739 O O . VAL A 1 94 ? -17.534 9.337 22.859 1.00 92.31 94 VAL A O 1
ATOM 742 N N . THR A 1 95 ? -17.789 8.693 24.990 1.00 92.56 95 THR A N 1
ATOM 743 C CA . THR A 1 95 ? -17.270 7.335 24.799 1.00 92.56 95 THR A CA 1
ATOM 744 C C . THR A 1 95 ? -18.403 6.387 24.417 1.00 92.56 95 THR A C 1
ATOM 746 O O . THR A 1 95 ? -19.399 6.263 25.128 1.00 92.56 95 THR A O 1
ATOM 749 N N . LYS A 1 96 ? -18.256 5.695 23.285 1.00 89.94 96 LYS A N 1
ATOM 750 C CA . LYS A 1 96 ? -19.197 4.671 22.815 1.00 89.94 96 LYS A CA 1
ATOM 751 C C . LYS A 1 96 ? -18.521 3.309 22.770 1.00 89.94 96 LYS A C 1
ATOM 753 O O . LYS A 1 96 ? -17.318 3.203 22.528 1.00 89.94 96 LYS A O 1
ATOM 758 N N . ILE A 1 97 ? -19.306 2.260 23.005 1.00 89.81 97 ILE A N 1
ATOM 759 C CA . ILE A 1 97 ? -18.838 0.883 22.858 1.00 89.81 97 ILE A CA 1
ATOM 760 C C . ILE A 1 97 ? -18.621 0.568 21.375 1.00 89.81 97 ILE A C 1
ATOM 762 O O . ILE A 1 97 ? -19.466 0.868 20.534 1.00 89.81 97 ILE A O 1
ATOM 766 N N . ALA A 1 98 ? -17.483 -0.035 21.047 1.00 85.31 98 ALA A N 1
ATOM 767 C CA . ALA A 1 98 ? -17.048 -0.315 19.681 1.00 85.31 98 ALA A CA 1
ATOM 768 C C . ALA A 1 98 ? -17.688 -1.596 19.102 1.00 85.31 98 ALA A C 1
ATOM 770 O O . ALA A 1 98 ? -17.009 -2.461 18.554 1.00 85.31 98 ALA A O 1
ATOM 771 N N . ARG A 1 99 ? -19.007 -1.750 19.265 1.00 85.69 99 ARG A N 1
ATOM 772 C CA . ARG A 1 99 ? -19.784 -2.914 18.811 1.00 85.69 99 ARG A CA 1
ATOM 773 C C . ARG A 1 99 ? -21.095 -2.445 18.157 1.00 85.69 99 ARG A C 1
ATOM 775 O O . ARG A 1 99 ? -22.123 -2.463 18.832 1.00 85.69 99 ARG A O 1
ATOM 782 N N . PRO A 1 100 ? -21.090 -2.015 16.878 1.00 86.12 100 PRO A N 1
ATOM 783 C CA . PRO A 1 100 ? -19.996 -2.056 15.892 1.00 86.12 100 PRO A CA 1
ATOM 784 C C . PRO A 1 100 ? -19.031 -0.855 15.954 1.00 86.12 100 PRO A C 1
ATOM 786 O O . PRO A 1 100 ? -19.374 0.212 16.463 1.00 86.12 100 PRO A O 1
ATOM 789 N N . LEU A 1 101 ? -17.816 -1.037 15.428 1.00 89.94 101 LEU A N 1
ATOM 790 C CA . LEU A 1 101 ? -16.764 -0.020 15.343 1.00 89.94 101 LEU A CA 1
ATOM 791 C C . LEU A 1 101 ? -16.693 0.562 13.922 1.00 89.94 101 LEU A C 1
ATOM 793 O O . LEU A 1 101 ? -16.459 -0.207 12.989 1.00 89.94 101 LEU A O 1
ATOM 797 N N . PRO A 1 102 ? -16.816 1.884 13.726 1.00 92.44 102 PRO A N 1
ATOM 798 C CA . PRO A 1 102 ? -16.590 2.480 12.412 1.00 92.44 102 PRO A CA 1
ATOM 799 C C . PRO A 1 102 ? -15.115 2.374 11.999 1.00 92.44 102 PRO A C 1
ATOM 801 O O . PRO A 1 102 ? -14.220 2.713 12.779 1.00 92.44 102 PRO A O 1
ATOM 804 N N . VAL A 1 103 ? -14.845 1.896 10.777 1.00 91.94 103 VAL A N 1
ATOM 805 C CA . VAL A 1 103 ? -13.460 1.676 10.312 1.00 91.94 103 VAL A CA 1
ATOM 806 C C . VAL A 1 103 ? -12.690 2.970 10.059 1.00 91.94 103 VAL A C 1
ATOM 808 O O . VAL A 1 103 ? -11.463 2.941 10.088 1.00 91.94 103 VAL A O 1
ATOM 811 N N . GLU A 1 104 ? -13.371 4.103 9.880 1.00 91.94 104 GLU A N 1
ATOM 812 C CA . GLU A 1 104 ? -12.740 5.418 9.685 1.00 91.94 104 GLU A CA 1
ATOM 813 C C . GLU A 1 104 ? -11.774 5.786 10.825 1.00 91.94 104 GLU A C 1
ATOM 815 O O . GLU A 1 104 ? -10.688 6.297 10.577 1.00 91.94 104 GLU A O 1
ATOM 820 N N . TYR A 1 105 ? -12.094 5.413 12.070 1.00 91.62 105 TYR A N 1
ATOM 821 C CA . TYR A 1 105 ? -11.241 5.668 13.239 1.00 91.62 105 TYR A CA 1
ATOM 822 C C . TYR A 1 105 ? -9.934 4.865 13.223 1.00 91.62 105 TYR A C 1
ATOM 824 O O . TYR A 1 105 ? -9.018 5.129 14.004 1.00 91.62 105 TYR A O 1
ATOM 832 N N . LEU A 1 106 ? -9.855 3.844 12.371 1.00 93.31 106 LEU A N 1
ATOM 833 C CA . LEU A 1 106 ? -8.695 2.976 12.223 1.00 93.31 106 LEU A CA 1
ATOM 834 C C . LEU A 1 106 ? -7.800 3.387 11.050 1.00 93.31 106 LEU A C 1
ATOM 836 O O . LEU A 1 106 ? -6.733 2.789 10.886 1.00 93.31 106 LEU A O 1
ATOM 840 N N . LEU A 1 107 ? -8.220 4.368 10.248 1.00 93.75 107 LEU A N 1
ATOM 841 C CA . LEU A 1 107 ? -7.526 4.821 9.050 1.00 93.75 107 LEU A CA 1
ATOM 842 C C . LEU A 1 107 ? -6.850 6.173 9.278 1.00 93.75 107 LEU A C 1
ATOM 844 O O . LEU A 1 107 ? -7.280 6.994 10.083 1.00 93.75 107 LEU A O 1
ATOM 848 N N . VAL A 1 108 ? -5.749 6.369 8.565 1.00 94.75 108 VAL A N 1
ATOM 849 C CA . VAL A 1 108 ? -4.983 7.608 8.511 1.00 94.75 108 VAL A CA 1
ATOM 850 C C . VAL A 1 108 ? -4.773 7.949 7.046 1.00 94.75 108 VAL A C 1
ATOM 852 O O . VAL A 1 108 ? -4.257 7.123 6.286 1.00 94.75 108 VAL A O 1
ATOM 855 N N . ASP A 1 109 ? -5.147 9.165 6.669 1.00 94.00 109 ASP A N 1
ATOM 856 C CA . ASP A 1 109 ? -4.967 9.658 5.309 1.00 94.00 109 ASP A CA 1
ATOM 857 C C . ASP A 1 109 ? -3.497 9.986 5.047 1.00 94.00 109 ASP A C 1
ATOM 859 O O . ASP A 1 109 ? -2.830 10.664 5.834 1.00 94.00 109 ASP A O 1
ATOM 863 N N . VAL A 1 110 ? -2.995 9.507 3.912 1.00 94.31 110 VAL A N 1
ATOM 864 C CA . VAL A 1 110 ? -1.647 9.792 3.423 1.00 94.31 110 VAL A CA 1
ATOM 865 C C . VAL A 1 110 ? -1.768 10.529 2.092 1.00 94.31 110 VAL A C 1
ATOM 867 O O . VAL A 1 110 ? -2.390 10.007 1.164 1.00 94.31 110 VAL A O 1
ATOM 870 N N . PRO A 1 111 ? -1.169 11.726 1.953 1.00 92.56 111 PRO A N 1
ATOM 871 C CA . PRO A 1 111 ? -1.245 12.472 0.707 1.00 92.56 111 PRO A CA 1
ATOM 872 C C . PRO A 1 111 ? -0.595 11.678 -0.431 1.00 92.56 111 PRO A C 1
ATOM 874 O O . PRO A 1 111 ? 0.541 11.217 -0.315 1.00 92.56 111 PRO A O 1
ATOM 877 N N . CYS A 1 112 ? -1.320 11.544 -1.539 1.00 90.62 112 CYS A N 1
ATOM 878 C CA . CYS A 1 112 ? -0.836 10.934 -2.769 1.00 90.62 112 CYS A CA 1
ATOM 879 C C . CYS A 1 112 ? -0.696 12.022 -3.837 1.00 90.62 112 CYS A C 1
ATOM 881 O O . CYS A 1 112 ? -1.638 12.771 -4.101 1.00 90.62 112 CYS A O 1
ATOM 883 N N . SER A 1 113 ? 0.488 12.150 -4.430 1.00 87.19 113 SER A N 1
ATOM 884 C CA . SER A 1 113 ? 0.741 13.110 -5.501 1.00 87.19 113 SER A CA 1
ATOM 885 C C . SER A 1 113 ? 1.876 12.643 -6.404 1.00 87.19 113 SER A C 1
ATOM 887 O O . SER A 1 113 ? 2.600 11.696 -6.096 1.00 87.19 113 SER A O 1
ATOM 889 N N . HIS A 1 114 ? 2.015 13.335 -7.530 1.00 84.56 114 HIS A N 1
ATOM 890 C CA . HIS A 1 114 ? 3.126 13.167 -8.452 1.00 84.56 114 HIS A CA 1
ATOM 891 C C . HIS A 1 114 ? 4.061 14.378 -8.329 1.00 84.56 114 HIS A C 1
ATOM 893 O O . HIS A 1 114 ? 3.578 15.493 -8.090 1.00 84.56 114 HIS A O 1
ATOM 899 N N . PRO A 1 115 ? 5.383 14.191 -8.473 1.00 86.81 115 PRO A N 1
ATOM 900 C CA . PRO A 1 115 ? 6.319 15.306 -8.492 1.00 86.81 115 PRO A CA 1
ATOM 901 C C . PRO A 1 115 ? 6.031 16.219 -9.692 1.00 86.81 115 PRO A C 1
ATOM 903 O O . PRO A 1 115 ? 5.621 15.753 -10.754 1.00 86.81 115 PRO A O 1
ATOM 906 N N . ARG A 1 116 ? 6.235 17.531 -9.514 1.00 86.38 116 ARG A N 1
ATOM 907 C CA . ARG A 1 116 ? 6.023 18.528 -10.577 1.00 86.38 116 ARG A CA 1
ATOM 908 C C . ARG A 1 116 ? 6.965 18.293 -11.757 1.00 86.38 116 ARG A C 1
ATOM 910 O O . ARG A 1 116 ? 6.519 18.304 -12.898 1.00 86.38 116 ARG A O 1
ATOM 917 N N . ASP A 1 117 ? 8.235 18.073 -11.442 1.00 89.00 117 ASP A N 1
ATOM 918 C CA . ASP A 1 117 ? 9.268 17.686 -12.391 1.00 89.00 117 ASP A CA 1
ATOM 919 C C . ASP A 1 117 ? 9.596 16.220 -12.111 1.00 89.00 117 ASP A C 1
ATOM 921 O O . ASP A 1 117 ? 9.990 15.859 -11.000 1.00 89.00 117 ASP A O 1
ATOM 925 N N . ALA A 1 118 ? 9.319 15.352 -13.080 1.00 82.69 118 ALA A N 1
ATOM 926 C CA . ALA A 1 118 ? 9.381 13.920 -12.860 1.00 82.69 118 ALA A CA 1
ATOM 927 C C . ALA A 1 118 ? 10.826 13.409 -12.908 1.00 82.69 118 ALA A C 1
ATOM 929 O O . ALA A 1 118 ? 11.442 13.344 -13.969 1.00 82.69 118 ALA A O 1
ATOM 930 N N . GLU A 1 119 ? 11.348 13.011 -11.750 1.00 82.69 119 GLU A N 1
ATOM 931 C CA . GLU A 1 119 ? 12.617 12.295 -11.638 1.00 82.69 119 GLU A CA 1
ATOM 932 C C . GLU A 1 119 ? 12.339 10.800 -11.448 1.00 82.69 119 GLU A C 1
ATOM 934 O O . GLU A 1 119 ? 11.815 10.371 -10.418 1.00 82.69 119 GLU A O 1
ATOM 939 N N . TYR A 1 120 ? 12.672 9.998 -12.461 1.00 80.88 120 TYR A N 1
ATOM 940 C CA . TYR A 1 120 ? 12.483 8.549 -12.441 1.00 80.88 120 TYR A CA 1
ATOM 941 C C . TYR A 1 120 ? 13.812 7.829 -12.196 1.00 80.88 120 TYR A C 1
ATOM 943 O O . TYR A 1 120 ? 14.836 8.169 -12.783 1.00 80.88 120 TYR A O 1
ATOM 951 N N . THR A 1 121 ? 13.797 6.798 -11.346 1.00 83.88 121 THR A N 1
ATOM 952 C CA . THR A 1 121 ? 14.953 5.899 -11.160 1.00 83.88 121 THR A CA 1
ATOM 953 C C . THR A 1 121 ? 15.091 4.902 -12.315 1.00 83.88 121 THR A C 1
ATOM 955 O O . THR A 1 121 ? 16.204 4.569 -12.716 1.00 83.88 121 THR A O 1
ATOM 958 N N . PHE A 1 122 ? 13.961 4.442 -12.855 1.00 85.75 122 PHE A N 1
ATOM 959 C CA . PHE A 1 122 ? 13.880 3.595 -14.043 1.00 85.75 122 PHE A CA 1
ATOM 960 C C . PHE A 1 122 ? 13.214 4.404 -15.148 1.00 85.75 122 PHE A C 1
ATOM 962 O O . PHE A 1 122 ? 12.033 4.738 -15.035 1.00 85.75 122 PHE A O 1
ATOM 969 N N . THR A 1 123 ? 13.975 4.749 -16.183 1.00 75.56 123 THR A N 1
ATOM 970 C CA . THR A 1 123 ? 13.496 5.616 -17.259 1.00 75.56 123 THR A CA 1
ATOM 971 C C . THR A 1 123 ? 13.479 4.809 -18.547 1.00 75.56 123 THR A C 1
ATOM 973 O O . THR A 1 123 ? 14.548 4.572 -19.119 1.00 75.56 123 THR A O 1
ATOM 976 N N . PRO A 1 124 ? 12.299 4.384 -19.037 1.00 68.94 124 PRO A N 1
ATOM 977 C CA . PRO A 1 124 ? 12.223 3.795 -20.361 1.00 68.94 124 PRO A CA 1
ATOM 978 C C . PRO A 1 124 ? 12.677 4.853 -21.379 1.00 68.94 124 PRO A C 1
ATOM 980 O O . PRO A 1 124 ? 12.178 5.983 -21.346 1.00 68.94 124 PRO A O 1
ATOM 983 N N . PRO A 1 125 ? 13.636 4.541 -22.263 1.00 71.06 125 PRO A N 1
ATOM 984 C CA . PRO A 1 125 ? 14.084 5.491 -23.272 1.00 71.06 125 PRO A CA 1
ATOM 985 C C . PRO A 1 125 ? 12.938 5.842 -24.223 1.00 71.06 125 PRO A C 1
ATOM 987 O O . PRO A 1 125 ? 12.108 4.990 -24.549 1.00 71.06 125 PRO A O 1
ATOM 990 N N . GLU A 1 126 ? 12.902 7.085 -24.701 1.00 75.88 126 GLU A N 1
ATOM 991 C CA . GLU A 1 126 ? 11.884 7.512 -25.661 1.00 75.88 126 GLU A CA 1
ATOM 992 C C . GLU A 1 126 ? 11.886 6.616 -26.910 1.00 75.88 126 GLU A C 1
ATOM 994 O O . GLU A 1 126 ? 12.930 6.335 -27.500 1.00 75.88 126 GLU A O 1
ATOM 999 N N . GLY A 1 127 ? 10.700 6.148 -27.308 1.00 78.06 127 GLY A N 1
ATOM 1000 C CA . GLY A 1 127 ? 10.517 5.292 -28.484 1.00 78.06 127 GLY A CA 1
ATOM 1001 C C . GLY A 1 127 ? 10.843 3.808 -28.279 1.00 78.06 127 GLY A C 1
ATOM 1002 O O . GLY A 1 127 ? 10.623 3.023 -29.201 1.00 78.06 127 GLY A O 1
ATOM 1003 N N . ILE A 1 128 ? 11.309 3.402 -27.092 1.00 81.75 128 ILE A N 1
ATOM 1004 C CA . ILE A 1 128 ? 11.593 2.001 -26.766 1.00 81.75 128 ILE A CA 1
ATOM 1005 C C . ILE A 1 128 ? 10.407 1.371 -26.037 1.00 81.75 128 ILE A C 1
ATOM 1007 O O . ILE A 1 128 ? 9.823 1.941 -25.114 1.00 81.75 128 ILE A O 1
ATOM 1011 N N . ARG A 1 129 ? 10.041 0.156 -26.451 1.00 84.88 129 ARG A N 1
ATOM 1012 C CA . ARG A 1 129 ? 9.008 -0.634 -25.782 1.00 84.88 129 ARG A CA 1
ATOM 1013 C C . ARG A 1 129 ? 9.620 -1.337 -24.571 1.00 84.88 129 ARG A C 1
ATOM 1015 O O . ARG A 1 129 ? 10.485 -2.195 -24.746 1.00 84.88 129 ARG A O 1
ATOM 1022 N N . GLY A 1 130 ? 9.121 -1.003 -23.379 1.00 86.56 130 GLY A N 1
ATOM 1023 C CA . GLY A 1 130 ? 9.523 -1.625 -22.113 1.00 86.56 130 GLY A CA 1
ATOM 1024 C C . GLY A 1 130 ? 9.322 -3.141 -22.085 1.00 86.56 130 GLY A C 1
ATOM 1025 O O . GLY A 1 130 ? 8.518 -3.700 -22.847 1.00 86.56 130 GLY A O 1
ATOM 1026 N N . PHE A 1 131 ? 10.067 -3.802 -21.206 1.00 90.19 131 PHE A N 1
ATOM 1027 C CA . PHE A 1 131 ? 10.000 -5.245 -21.032 1.00 90.19 131 PHE A CA 1
ATOM 1028 C C . PHE A 1 131 ? 8.625 -5.664 -20.473 1.00 90.19 131 PHE A C 1
ATOM 1030 O O . PHE A 1 131 ? 8.005 -4.910 -19.716 1.00 90.19 131 PHE A O 1
ATOM 1037 N N . PRO A 1 132 ? 8.078 -6.837 -20.853 1.00 91.19 132 PRO A N 1
ATOM 1038 C CA . PRO A 1 132 ? 6.789 -7.280 -20.336 1.00 91.19 132 PRO A CA 1
ATOM 1039 C C . PRO A 1 132 ? 6.775 -7.383 -18.805 1.00 91.19 132 PRO A C 1
ATOM 1041 O O . PRO A 1 132 ? 7.683 -7.956 -18.210 1.00 91.19 132 PRO A O 1
ATOM 1044 N N . VAL A 1 133 ? 5.725 -6.848 -18.180 1.00 90.62 133 VAL A N 1
ATOM 1045 C CA . VAL A 1 133 ? 5.502 -6.916 -16.725 1.00 90.62 133 VAL A CA 1
ATOM 1046 C C . VAL A 1 133 ? 5.192 -8.352 -16.298 1.00 90.62 133 VAL A C 1
ATOM 1048 O O . VAL A 1 133 ? 4.385 -9.025 -16.944 1.00 90.62 133 VAL A O 1
ATOM 1051 N N . GLU A 1 134 ? 5.781 -8.801 -15.190 1.00 88.56 134 GLU A N 1
ATOM 1052 C CA . GLU A 1 134 ? 5.576 -10.140 -14.637 1.00 88.56 134 GLU A CA 1
ATOM 1053 C C . GLU A 1 134 ? 4.116 -10.411 -14.232 1.00 88.56 134 GLU A C 1
ATOM 1055 O O . GLU A 1 134 ? 3.314 -9.501 -14.011 1.00 88.56 134 GLU A O 1
ATOM 1060 N N . ASN A 1 135 ? 3.761 -11.695 -14.104 1.00 89.06 135 ASN A N 1
ATOM 1061 C CA . ASN A 1 135 ? 2.440 -12.162 -13.654 1.00 89.06 135 ASN A CA 1
ATOM 1062 C C . ASN A 1 135 ? 1.244 -11.681 -14.505 1.00 89.06 135 ASN A C 1
ATOM 1064 O O . ASN A 1 135 ? 0.102 -11.694 -14.043 1.00 89.06 135 ASN A O 1
ATOM 1068 N N . ARG A 1 136 ? 1.475 -11.299 -15.767 1.00 89.25 136 ARG A N 1
ATOM 1069 C CA . ARG A 1 136 ? 0.421 -10.995 -16.745 1.00 89.25 136 ARG A CA 1
ATOM 1070 C C . ARG A 1 136 ? 0.318 -12.117 -17.775 1.00 89.25 136 ARG A C 1
ATOM 1072 O O . ARG A 1 136 ? 1.006 -12.102 -18.789 1.00 89.25 136 ARG A O 1
ATOM 1079 N N . LEU A 1 137 ? -0.582 -13.073 -17.535 1.00 83.56 137 LEU A N 1
ATOM 1080 C CA . LEU A 1 137 ? -0.878 -14.199 -18.441 1.00 83.56 137 LEU A CA 1
ATOM 1081 C C . LEU A 1 137 ? -1.753 -13.777 -19.640 1.00 83.56 137 LEU A C 1
ATOM 1083 O O . LEU A 1 137 ? -2.717 -14.448 -19.993 1.00 83.56 137 LEU A O 1
ATOM 1087 N N . LEU A 1 138 ? -1.448 -12.620 -20.223 1.00 83.69 138 LEU A N 1
ATOM 1088 C CA . LEU A 1 138 ? -2.114 -12.085 -21.405 1.00 83.69 138 LEU A CA 1
ATOM 1089 C C . LEU A 1 138 ? -1.195 -12.263 -22.613 1.00 83.69 138 LEU A C 1
ATOM 1091 O O . LEU A 1 138 ? 0.026 -12.100 -22.504 1.00 83.69 138 LEU A O 1
ATOM 1095 N N . ASP A 1 139 ? -1.783 -12.539 -23.773 1.00 72.88 139 ASP A N 1
ATOM 1096 C CA . ASP A 1 139 ? -1.023 -12.655 -25.014 1.00 72.88 139 ASP A CA 1
ATOM 1097 C C . ASP A 1 139 ? -0.231 -11.370 -25.291 1.00 72.88 139 ASP A C 1
ATOM 1099 O O . ASP A 1 139 ? -0.746 -10.252 -25.237 1.00 72.88 139 ASP A O 1
ATOM 1103 N N . GLY A 1 140 ? 1.067 -11.533 -25.556 1.00 73.31 140 GLY A N 1
ATOM 1104 C CA . GLY A 1 140 ? 1.997 -10.425 -25.791 1.00 73.31 140 GLY A CA 1
ATOM 1105 C C . GLY A 1 140 ? 2.629 -9.807 -24.538 1.00 73.31 140 GLY A C 1
ATOM 1106 O O . GLY A 1 140 ? 3.495 -8.943 -24.693 1.00 73.31 140 GLY A O 1
ATOM 1107 N N . HIS A 1 141 ? 2.254 -10.262 -23.337 1.00 81.25 141 HIS A N 1
ATOM 1108 C CA . HIS A 1 141 ? 2.866 -9.868 -22.060 1.00 81.25 141 HIS A CA 1
ATOM 1109 C C . HIS A 1 141 ? 3.639 -10.996 -21.358 1.00 81.25 141 HIS A C 1
ATOM 1111 O O . HIS A 1 141 ? 4.167 -10.788 -20.269 1.00 81.25 141 HIS A O 1
ATOM 1117 N N . LEU A 1 142 ? 3.747 -12.170 -21.983 1.00 86.25 142 LEU A N 1
ATOM 1118 C CA . LEU A 1 142 ? 4.557 -13.263 -21.457 1.00 86.25 142 LEU A CA 1
ATOM 1119 C C . LEU A 1 142 ? 6.047 -12.900 -21.500 1.00 86.25 142 LEU A C 1
ATOM 1121 O O . LEU A 1 142 ? 6.548 -12.382 -22.501 1.00 86.25 142 LEU A O 1
ATOM 1125 N N . GLN A 1 143 ? 6.740 -13.187 -20.401 1.00 87.12 143 GLN A N 1
ATOM 1126 C CA . GLN A 1 143 ? 8.188 -13.066 -20.297 1.00 87.12 143 GLN A CA 1
ATOM 1127 C C . GLN A 1 143 ? 8.823 -14.361 -20.818 1.00 87.12 143 GLN A C 1
ATOM 1129 O O . GLN A 1 143 ? 8.866 -15.369 -20.117 1.00 87.12 143 GLN A O 1
ATOM 1134 N N . ASP A 1 144 ? 9.255 -14.346 -22.077 1.00 87.50 144 ASP A N 1
ATOM 1135 C CA . ASP A 1 144 ? 9.928 -15.460 -22.742 1.00 87.50 144 ASP A CA 1
ATOM 1136 C C . ASP A 1 144 ? 11.266 -15.023 -23.365 1.00 87.50 144 ASP A C 1
ATOM 1138 O O . ASP A 1 144 ? 11.566 -13.835 -23.521 1.00 87.50 144 ASP A O 1
ATOM 1142 N N . PHE A 1 145 ? 12.090 -15.995 -23.773 1.00 87.75 145 PHE A N 1
ATOM 1143 C CA . PHE A 1 145 ? 13.353 -15.720 -24.474 1.00 87.75 145 PHE A CA 1
ATOM 1144 C C . PHE A 1 145 ? 13.151 -14.895 -25.754 1.00 87.75 145 PHE A C 1
ATOM 1146 O O . PHE A 1 145 ? 14.031 -14.135 -26.158 1.00 87.75 145 PHE A O 1
ATOM 1153 N N . HIS A 1 146 ? 11.982 -15.004 -26.385 1.00 89.44 146 HIS A N 1
ATOM 1154 C CA . HIS A 1 146 ? 11.645 -14.207 -27.554 1.00 89.44 146 HIS A CA 1
ATOM 1155 C C . HIS A 1 146 ? 11.354 -12.737 -27.195 1.00 89.44 146 HIS A C 1
ATOM 1157 O O . HIS A 1 146 ? 11.780 -11.833 -27.914 1.00 89.44 146 HIS A O 1
ATOM 1163 N N . ALA A 1 147 ? 10.675 -12.451 -26.081 1.00 88.38 147 ALA A N 1
ATOM 1164 C CA . ALA A 1 147 ? 10.520 -11.107 -25.530 1.00 88.38 147 ALA A CA 1
ATOM 1165 C C . ALA A 1 147 ? 11.870 -10.513 -25.121 1.00 88.38 147 ALA A C 1
ATOM 1167 O O . ALA A 1 147 ? 12.118 -9.349 -25.428 1.00 88.38 147 ALA A O 1
ATOM 1168 N N . LEU A 1 148 ? 12.762 -11.316 -24.533 1.00 89.94 148 LEU A N 1
ATOM 1169 C CA . LEU A 1 148 ? 14.138 -10.913 -24.234 1.00 89.94 148 LEU A CA 1
ATOM 1170 C C . LEU A 1 148 ? 14.900 -10.509 -25.503 1.00 89.94 148 LEU A C 1
ATOM 1172 O O . LEU A 1 148 ? 15.460 -9.415 -25.563 1.00 89.94 148 LEU A O 1
ATOM 1176 N N . GLY A 1 149 ? 14.873 -11.352 -26.539 1.00 89.19 149 GLY A N 1
ATOM 1177 C CA . GLY A 1 149 ? 15.515 -11.057 -27.821 1.00 89.19 149 GLY A CA 1
ATOM 1178 C C . GLY A 1 149 ? 14.950 -9.799 -28.484 1.00 89.19 149 GLY A C 1
ATOM 1179 O O . GLY A 1 149 ? 15.710 -8.940 -28.923 1.00 89.19 149 GLY A O 1
ATOM 1180 N N . ARG A 1 150 ? 13.618 -9.638 -28.494 1.00 90.12 150 ARG A N 1
ATOM 1181 C CA . ARG A 1 150 ? 12.951 -8.432 -29.017 1.00 90.12 150 ARG A CA 1
ATOM 1182 C C . ARG A 1 150 ? 13.275 -7.174 -28.213 1.00 90.12 150 ARG A C 1
ATOM 1184 O O . ARG A 1 150 ? 13.363 -6.099 -28.797 1.00 90.12 150 ARG A O 1
ATOM 1191 N N . TYR A 1 151 ? 13.415 -7.284 -26.895 1.00 89.81 151 TYR A N 1
ATOM 1192 C CA . TYR A 1 151 ? 13.785 -6.160 -26.041 1.00 89.81 151 TYR A CA 1
ATOM 1193 C C . TYR A 1 151 ? 15.225 -5.726 -26.318 1.00 89.81 151 TYR A C 1
ATOM 1195 O O . TYR A 1 151 ? 15.453 -4.580 -26.688 1.00 89.81 151 TYR A O 1
ATOM 1203 N N . LEU A 1 152 ? 16.179 -6.658 -26.262 1.00 88.44 152 LEU A N 1
ATOM 1204 C CA . LEU A 1 152 ? 17.598 -6.373 -26.493 1.00 88.44 152 LEU A CA 1
ATOM 1205 C C . LEU A 1 152 ? 17.898 -5.901 -27.922 1.00 88.44 152 LEU A C 1
ATOM 1207 O O . LEU A 1 152 ? 18.774 -5.063 -28.105 1.00 88.44 152 LEU A O 1
ATOM 1211 N N . ALA A 1 153 ? 17.148 -6.371 -28.924 1.00 89.75 153 ALA A N 1
ATOM 1212 C CA . ALA A 1 153 ? 17.302 -5.934 -30.314 1.00 89.75 153 ALA A CA 1
ATOM 1213 C C . ALA A 1 153 ? 17.006 -4.437 -30.535 1.00 89.75 153 ALA A C 1
ATOM 1215 O O . ALA A 1 153 ? 17.400 -3.889 -31.562 1.00 89.75 153 ALA A O 1
ATOM 1216 N N . GLN A 1 154 ? 16.323 -3.772 -29.596 1.00 87.44 154 GLN A N 1
ATOM 1217 C CA . GLN A 1 154 ? 16.061 -2.329 -29.663 1.00 87.44 154 GLN A CA 1
ATOM 1218 C C . GLN A 1 154 ? 17.281 -1.484 -29.269 1.00 87.44 154 GLN A C 1
ATOM 1220 O O . GLN A 1 154 ? 17.287 -0.279 -29.514 1.00 87.44 154 GLN A O 1
ATOM 1225 N N . PHE A 1 155 ? 18.311 -2.088 -28.671 1.00 87.12 155 PHE A N 1
ATOM 1226 C CA . PHE A 1 155 ? 19.464 -1.377 -28.132 1.00 87.12 155 PHE A CA 1
ATOM 1227 C C . PHE A 1 155 ? 20.736 -1.678 -28.916 1.00 87.12 155 PHE A C 1
ATOM 1229 O O . PHE A 1 155 ? 20.982 -2.797 -29.364 1.00 87.12 155 PHE A O 1
ATOM 1236 N N . THR A 1 156 ? 21.591 -0.666 -29.034 1.00 84.44 156 THR A N 1
ATOM 1237 C CA . THR A 1 156 ? 22.963 -0.859 -29.505 1.00 84.44 156 THR A CA 1
ATOM 1238 C C . THR A 1 156 ? 23.872 -1.256 -28.333 1.00 84.44 156 THR A C 1
ATOM 1240 O O . THR A 1 156 ? 23.570 -0.921 -27.185 1.00 84.44 156 THR A O 1
ATOM 1243 N N . PRO A 1 157 ? 25.021 -1.918 -28.571 1.00 78.38 157 PRO A N 1
ATOM 1244 C CA . PRO A 1 157 ? 25.967 -2.265 -27.503 1.00 78.38 157 PRO A CA 1
ATOM 1245 C C . PRO A 1 157 ? 26.456 -1.059 -26.685 1.00 78.38 157 PRO A C 1
ATOM 1247 O O . PRO A 1 157 ? 26.773 -1.192 -25.507 1.00 78.38 157 PRO A O 1
ATOM 1250 N N . THR A 1 158 ? 26.483 0.132 -27.289 1.00 80.31 158 THR A N 1
ATOM 1251 C CA . THR A 1 158 ? 26.822 1.399 -26.624 1.00 80.31 158 THR A CA 1
ATOM 1252 C C . THR A 1 158 ? 25.714 1.925 -25.707 1.00 80.31 158 THR A C 1
ATOM 1254 O O . THR A 1 158 ? 25.998 2.689 -24.790 1.00 80.31 158 THR A O 1
ATOM 1257 N N . ASP A 1 159 ? 24.470 1.487 -25.909 1.00 81.00 159 ASP A N 1
ATOM 1258 C CA . ASP A 1 159 ? 23.289 1.873 -25.130 1.00 81.00 159 ASP A CA 1
ATOM 1259 C C . ASP A 1 159 ? 22.891 0.825 -24.077 1.00 81.00 159 ASP A C 1
ATOM 1261 O O . ASP A 1 159 ? 21.806 0.908 -23.503 1.00 81.00 159 ASP A O 1
ATOM 1265 N N . ALA A 1 160 ? 23.754 -0.151 -23.779 1.00 78.19 160 ALA A N 1
ATOM 1266 C CA . ALA A 1 160 ? 23.431 -1.257 -22.875 1.00 78.19 160 ALA A CA 1
ATOM 1267 C C . ALA A 1 160 ? 22.922 -0.787 -21.498 1.00 78.19 160 ALA A C 1
ATOM 1269 O O . ALA A 1 160 ? 21.956 -1.337 -20.980 1.00 78.19 160 ALA A O 1
ATOM 1270 N N . LEU A 1 161 ? 23.498 0.281 -20.932 1.00 83.88 161 LEU A N 1
ATOM 1271 C CA . LEU A 1 161 ? 23.045 0.850 -19.653 1.00 83.88 161 LEU A CA 1
ATOM 1272 C C . LEU A 1 161 ? 21.585 1.325 -19.690 1.00 83.88 161 LEU A C 1
ATOM 1274 O O . LEU A 1 161 ? 20.885 1.215 -18.688 1.00 83.88 161 LEU A O 1
ATOM 1278 N N . LYS A 1 162 ? 21.111 1.807 -20.844 1.00 83.12 162 LYS A N 1
ATOM 1279 C CA . LYS A 1 162 ? 19.709 2.204 -21.026 1.00 83.12 162 LYS A CA 1
ATOM 1280 C C . LYS A 1 162 ? 18.788 0.985 -21.015 1.00 83.12 162 LYS A C 1
ATOM 1282 O O . LYS A 1 162 ? 17.695 1.073 -20.471 1.00 83.12 162 LYS A O 1
ATOM 1287 N N . ALA A 1 163 ? 19.245 -0.156 -21.539 1.00 83.12 163 ALA A N 1
ATOM 1288 C CA . ALA A 1 163 ? 18.492 -1.410 -21.498 1.00 83.12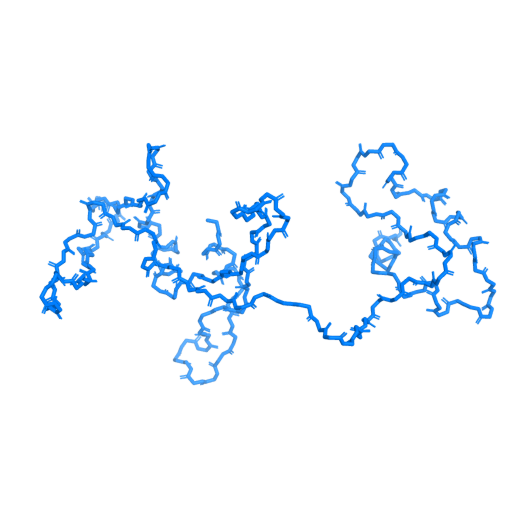 163 ALA A CA 1
ATOM 1289 C C . ALA A 1 163 ? 18.299 -1.931 -20.065 1.00 83.12 163 ALA A C 1
ATOM 1291 O O . ALA A 1 163 ? 17.251 -2.491 -19.751 1.00 83.12 163 ALA A O 1
ATOM 1292 N N . PHE A 1 164 ? 19.274 -1.702 -19.181 1.00 86.75 164 PHE A N 1
ATOM 1293 C CA . PHE A 1 164 ? 19.186 -2.068 -17.763 1.00 86.75 164 PHE A CA 1
ATOM 1294 C C . PHE A 1 164 ? 18.354 -1.089 -16.914 1.00 86.75 164 PHE A C 1
ATOM 1296 O O . PHE A 1 164 ? 18.119 -1.367 -15.742 1.00 86.75 164 PHE A O 1
ATOM 1303 N N . SER A 1 165 ? 17.861 0.023 -17.475 1.00 88.75 165 SER A N 1
ATOM 1304 C CA . SER A 1 165 ? 16.980 0.977 -16.775 1.00 88.75 165 SER A CA 1
ATOM 1305 C C . SER A 1 165 ? 15.502 0.538 -16.763 1.00 88.75 165 SER A C 1
ATOM 1307 O O . SER A 1 165 ? 14.598 1.368 -16.705 1.00 88.75 165 SER A O 1
ATOM 1309 N N . ASP A 1 166 ? 15.242 -0.771 -16.792 1.00 89.50 166 ASP A N 1
ATOM 1310 C CA . ASP A 1 166 ? 13.907 -1.371 -16.701 1.00 89.50 166 ASP A CA 1
ATOM 1311 C C . ASP A 1 166 ? 13.877 -2.394 -15.554 1.00 89.50 166 ASP A C 1
ATOM 1313 O O . ASP A 1 166 ? 14.630 -3.372 -15.538 1.00 89.50 166 ASP A O 1
ATOM 1317 N N . PHE A 1 167 ? 13.003 -2.157 -14.573 1.00 91.31 167 PHE A N 1
ATOM 1318 C CA . PHE A 1 167 ? 12.882 -2.995 -13.380 1.00 91.31 167 PHE A CA 1
ATOM 1319 C C . PHE A 1 167 ? 12.412 -4.423 -13.698 1.00 91.31 167 PHE A C 1
ATOM 1321 O O . PHE A 1 167 ? 12.925 -5.380 -13.118 1.00 91.31 167 PHE A O 1
ATOM 1328 N N . HIS A 1 168 ? 11.471 -4.584 -14.632 1.00 91.06 168 HIS A N 1
ATOM 1329 C CA . HIS A 1 168 ? 10.907 -5.890 -14.981 1.00 91.06 168 HIS A CA 1
ATOM 1330 C C . HIS A 1 168 ? 11.931 -6.748 -15.722 1.00 91.06 168 HIS A C 1
ATOM 1332 O O . HIS A 1 168 ? 12.019 -7.955 -15.502 1.00 91.06 168 HIS A O 1
ATOM 1338 N N . PHE A 1 169 ? 12.750 -6.111 -16.558 1.00 90.44 169 PHE A N 1
ATOM 1339 C CA . PHE A 1 169 ? 13.879 -6.755 -17.220 1.00 90.44 169 PHE A CA 1
ATOM 1340 C C . PHE A 1 169 ? 14.944 -7.231 -16.224 1.00 90.44 169 PHE A C 1
ATOM 1342 O O . PHE A 1 169 ? 15.384 -8.379 -16.300 1.00 90.44 169 PHE A O 1
ATOM 1349 N N . LEU A 1 170 ? 15.332 -6.379 -15.265 1.00 91.31 170 LEU A N 1
ATOM 1350 C CA . LEU A 1 170 ? 16.284 -6.752 -14.213 1.00 91.31 170 LEU A CA 1
ATOM 1351 C C . LEU A 1 170 ? 15.768 -7.918 -13.367 1.00 91.31 170 LEU A C 1
ATOM 1353 O O . LEU A 1 170 ? 16.526 -8.840 -13.071 1.00 91.31 170 LEU A O 1
ATOM 1357 N N . LEU A 1 171 ? 14.482 -7.891 -13.006 1.00 92.06 171 LEU A N 1
ATOM 1358 C CA . LEU A 1 171 ? 13.847 -8.968 -12.252 1.00 92.06 171 LEU A CA 1
ATOM 1359 C C . LEU A 1 171 ? 13.850 -10.282 -13.041 1.00 92.06 171 LEU A C 1
ATOM 1361 O O . LEU A 1 171 ? 14.165 -11.323 -12.472 1.00 92.06 171 LEU A O 1
ATOM 1365 N N . TYR A 1 172 ? 13.543 -10.225 -14.339 1.00 91.38 172 TYR A N 1
ATOM 1366 C CA . TYR A 1 172 ? 13.557 -11.395 -15.211 1.00 91.38 172 TYR A CA 1
ATOM 1367 C C . TYR A 1 172 ? 14.958 -12.002 -15.315 1.00 91.38 172 TYR A C 1
ATOM 1369 O O . TYR A 1 172 ? 15.113 -13.189 -15.055 1.00 91.38 172 TYR A O 1
ATOM 1377 N N . ILE A 1 173 ? 15.994 -11.199 -15.591 1.00 91.00 173 ILE A N 1
ATOM 1378 C CA . ILE A 1 173 ? 17.382 -11.694 -15.632 1.00 91.00 173 ILE A CA 1
ATOM 1379 C C . ILE A 1 173 ? 17.802 -12.291 -14.288 1.00 91.00 173 ILE A C 1
ATOM 1381 O O . ILE A 1 173 ? 18.435 -13.338 -14.268 1.00 91.00 173 ILE A O 1
ATOM 1385 N N . ALA A 1 174 ? 17.446 -11.660 -13.167 1.00 92.19 174 ALA A N 1
ATOM 1386 C CA . ALA A 1 174 ? 17.795 -12.169 -11.842 1.00 92.19 174 ALA A CA 1
ATOM 1387 C C . ALA A 1 174 ? 17.113 -13.507 -11.495 1.00 92.19 174 ALA A C 1
ATOM 1389 O O . ALA A 1 174 ? 17.564 -14.191 -10.582 1.00 92.19 174 ALA A O 1
ATOM 1390 N N . GLN A 1 175 ? 16.023 -13.861 -12.181 1.00 88.81 175 GLN A N 1
ATOM 1391 C CA . GLN A 1 175 ? 15.321 -15.140 -12.032 1.00 88.81 175 GLN A CA 1
ATOM 1392 C C . GLN A 1 175 ? 15.769 -16.196 -13.052 1.00 88.81 175 GLN A C 1
ATOM 1394 O O . GLN A 1 175 ? 15.410 -17.364 -12.909 1.00 88.81 175 GLN A O 1
ATOM 1399 N N . MET A 1 176 ? 16.516 -15.797 -14.084 1.00 82.38 176 MET A N 1
ATOM 1400 C CA . MET A 1 176 ? 17.115 -16.707 -15.055 1.00 82.38 176 MET A CA 1
ATOM 1401 C C . MET A 1 176 ? 18.406 -17.298 -14.473 1.00 82.38 176 MET A C 1
ATOM 1403 O O . MET A 1 176 ? 19.485 -16.749 -14.687 1.00 82.38 176 MET A O 1
ATOM 1407 N N . ASP A 1 177 ? 18.276 -18.406 -13.744 1.00 53.84 177 ASP A N 1
ATOM 1408 C CA . ASP A 1 177 ? 19.384 -19.338 -13.466 1.00 53.84 177 ASP A CA 1
ATOM 1409 C C . ASP A 1 177 ? 19.595 -20.318 -14.637 1.00 53.84 177 ASP A C 1
ATOM 1411 O O . ASP A 1 177 ? 18.586 -20.826 -15.190 1.00 53.84 177 ASP A O 1
#